Protein AF-A0ABD6E8V6-F1 (afdb_monomer_lite)

Structure (mmCIF, N/CA/C/O backbone):
data_AF-A0ABD6E8V6-F1
#
_entry.id   AF-A0ABD6E8V6-F1
#
loop_
_atom_site.group_PDB
_atom_site.id
_atom_site.type_symbol
_atom_site.label_atom_id
_atom_site.label_alt_id
_atom_site.label_comp_id
_atom_site.label_asym_id
_atom_site.label_entity_id
_atom_site.label_seq_id
_atom_site.pdbx_PDB_ins_code
_atom_site.Cartn_x
_atom_site.Cartn_y
_atom_site.Cartn_z
_atom_site.occupancy
_atom_site.B_iso_or_equiv
_atom_site.auth_seq_id
_atom_site.auth_comp_id
_atom_site.auth_asym_id
_atom_site.auth_atom_id
_atom_site.pdbx_PDB_model_num
ATOM 1 N N . MET A 1 1 ? -7.907 -1.123 14.407 1.00 60.38 1 MET A N 1
ATOM 2 C CA . MET A 1 1 ? -6.475 -1.392 14.121 1.00 60.38 1 MET A CA 1
ATOM 3 C C . MET A 1 1 ? -5.622 -0.671 15.164 1.00 60.38 1 MET A C 1
ATOM 5 O O . MET A 1 1 ? -5.714 0.544 15.248 1.00 60.38 1 MET A O 1
ATOM 9 N N . LYS A 1 2 ? -4.865 -1.391 16.010 1.00 67.94 2 LYS A N 1
ATOM 10 C CA . LYS A 1 2 ? -4.210 -0.815 17.212 1.00 67.94 2 LYS A CA 1
ATOM 11 C C . LYS A 1 2 ? -2.879 -0.078 16.948 1.00 67.94 2 LYS A C 1
ATOM 13 O O . LYS A 1 2 ? -2.345 0.553 17.852 1.00 67.94 2 LYS A O 1
ATOM 18 N N . SER A 1 3 ? -2.329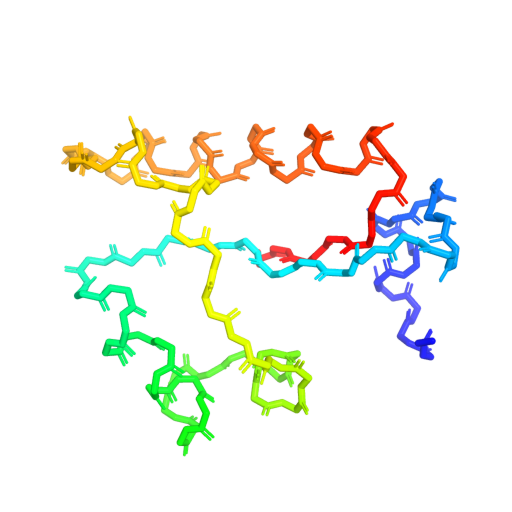 -0.132 15.731 1.00 81.94 3 SER A N 1
ATOM 19 C CA . SER A 1 3 ? -1.026 0.483 15.425 1.00 81.94 3 SER A CA 1
ATOM 20 C C . SER A 1 3 ? -1.092 2.018 15.462 1.00 81.94 3 SER A C 1
ATOM 22 O O . SER A 1 3 ? -1.846 2.622 14.698 1.00 81.94 3 SER A O 1
ATOM 24 N N . LYS A 1 4 ? -0.288 2.651 16.333 1.00 86.94 4 LYS A N 1
ATOM 25 C CA . LYS A 1 4 ? -0.161 4.119 16.442 1.00 86.94 4 LYS A CA 1
ATOM 26 C C . LYS A 1 4 ? 0.326 4.736 15.126 1.00 86.94 4 LYS A C 1
ATOM 28 O O . LYS A 1 4 ? -0.387 5.553 14.555 1.00 86.94 4 LYS A O 1
ATOM 33 N N . LYS A 1 5 ? 1.431 4.215 14.573 1.00 87.38 5 LYS A N 1
ATOM 34 C CA . LYS A 1 5 ? 1.999 4.657 13.284 1.00 87.38 5 LYS A CA 1
ATOM 35 C C . LYS A 1 5 ? 0.985 4.601 12.137 1.00 87.38 5 LYS A C 1
ATOM 37 O O . LYS A 1 5 ? 0.963 5.475 11.277 1.00 87.38 5 LYS A O 1
ATOM 42 N N . PHE A 1 6 ? 0.131 3.572 12.109 1.00 89.12 6 PHE A N 1
ATOM 43 C CA . PHE A 1 6 ? -0.918 3.470 11.092 1.00 89.12 6 PHE A CA 1
ATOM 44 C C . PHE A 1 6 ? -1.957 4.583 11.221 1.00 89.12 6 PHE A C 1
ATOM 46 O O . PHE A 1 6 ? -2.345 5.154 10.207 1.00 89.12 6 PHE A O 1
ATOM 53 N N . ARG A 1 7 ? -2.396 4.898 12.444 1.00 88.38 7 ARG A N 1
ATOM 54 C CA . ARG A 1 7 ? -3.368 5.974 12.683 1.00 88.38 7 ARG A CA 1
ATOM 55 C C . ARG A 1 7 ? -2.785 7.346 12.355 1.00 88.38 7 ARG A C 1
ATOM 57 O O . ARG A 1 7 ? -3.449 8.120 11.684 1.00 88.38 7 ARG A O 1
ATOM 64 N N . GLU A 1 8 ? -1.534 7.600 12.729 1.00 90.25 8 GLU A N 1
ATOM 65 C CA . GLU A 1 8 ? -0.830 8.852 12.405 1.00 90.25 8 GLU A CA 1
ATOM 66 C C . GLU A 1 8 ? -0.719 9.077 10.894 1.00 90.25 8 GLU A C 1
ATOM 68 O O . GLU A 1 8 ? -0.973 10.174 10.410 1.00 90.25 8 GLU A O 1
ATOM 73 N N . ARG A 1 9 ? -0.417 8.025 10.120 1.00 90.31 9 ARG A N 1
ATOM 74 C CA . ARG A 1 9 ? -0.386 8.103 8.649 1.00 90.31 9 ARG A CA 1
ATOM 75 C C . ARG A 1 9 ? -1.777 8.164 8.003 1.00 90.31 9 ARG A C 1
ATOM 77 O O . ARG A 1 9 ? -1.869 8.394 6.801 1.00 90.31 9 ARG A O 1
ATOM 84 N N . ASN A 1 10 ? -2.850 7.926 8.756 1.00 92.12 10 ASN A N 1
ATOM 85 C CA . ASN A 1 10 ? -4.226 7.898 8.256 1.00 92.12 10 ASN A CA 1
ATOM 86 C C . ASN A 1 10 ? -5.166 8.704 9.174 1.00 92.12 10 ASN A C 1
ATOM 88 O O . ASN A 1 10 ? -6.101 8.128 9.736 1.00 92.12 10 ASN A O 1
ATOM 92 N N . PRO A 1 11 ? -4.947 10.025 9.323 1.00 89.19 11 PRO A N 1
ATOM 93 C CA . PRO A 1 11 ? -5.695 10.852 10.274 1.00 89.19 11 PRO A CA 1
ATOM 94 C C . PRO A 1 11 ? -7.195 10.926 9.953 1.00 89.19 11 PRO A C 1
ATOM 96 O O . PRO A 1 11 ? -8.018 10.994 10.857 1.00 89.19 11 PRO A O 1
ATOM 99 N N . TYR A 1 12 ? -7.561 10.833 8.671 1.00 87.81 12 TYR A N 1
ATOM 100 C CA . TYR A 1 12 ? -8.944 10.928 8.186 1.00 87.81 12 TYR A CA 1
ATOM 101 C C . TYR A 1 12 ? -9.566 9.564 7.845 1.00 87.81 12 TYR A C 1
ATOM 103 O O . TYR A 1 12 ? -10.445 9.469 6.986 1.00 87.81 12 TYR A O 1
ATOM 111 N N . ILE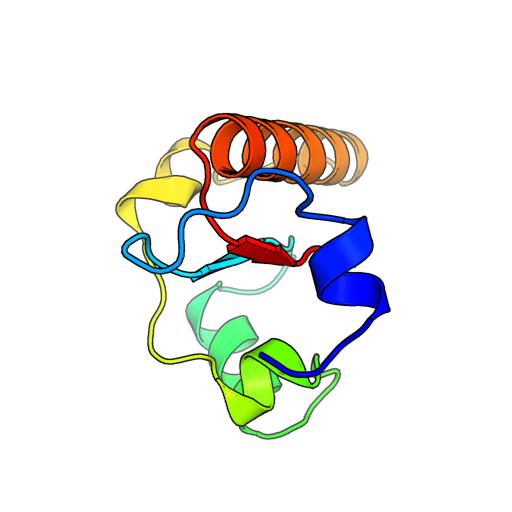 A 1 13 ? -9.073 8.476 8.447 1.00 92.12 13 ILE A N 1
ATOM 112 C CA . ILE A 1 13 ? -9.588 7.135 8.159 1.00 92.12 13 ILE A CA 1
ATOM 113 C C . ILE A 1 13 ? -11.059 7.008 8.563 1.00 92.12 13 ILE A C 1
ATOM 115 O O . ILE A 1 13 ? -11.432 7.233 9.711 1.00 92.12 13 ILE A O 1
ATOM 119 N N . ASN A 1 14 ? -11.892 6.567 7.624 1.00 91.69 14 ASN A N 1
ATOM 120 C CA . ASN A 1 14 ? -13.264 6.178 7.903 1.00 91.69 14 ASN A CA 1
ATOM 121 C C . ASN A 1 14 ? -13.303 4.668 8.214 1.00 91.69 14 ASN A C 1
ATOM 123 O O . ASN A 1 14 ? -13.002 3.873 7.320 1.00 91.69 14 ASN A O 1
ATOM 127 N N . PRO A 1 15 ? -13.714 4.242 9.424 1.00 87.31 15 PRO A N 1
ATOM 128 C CA . PRO A 1 15 ? -13.767 2.826 9.800 1.00 87.31 15 PRO A CA 1
ATOM 129 C C . PRO A 1 15 ? -14.667 1.958 8.909 1.00 87.31 15 PRO A C 1
ATOM 131 O O . PRO A 1 15 ? -14.468 0.749 8.842 1.00 87.31 15 PRO A O 1
ATOM 134 N N . ARG A 1 16 ? -15.643 2.556 8.211 1.00 91.31 16 ARG A N 1
ATOM 135 C CA . ARG A 1 16 ? -16.529 1.852 7.268 1.00 91.31 16 ARG A CA 1
ATOM 136 C C . ARG A 1 16 ? -15.886 1.625 5.896 1.00 91.31 16 ARG A C 1
ATOM 138 O O . ARG A 1 16 ? 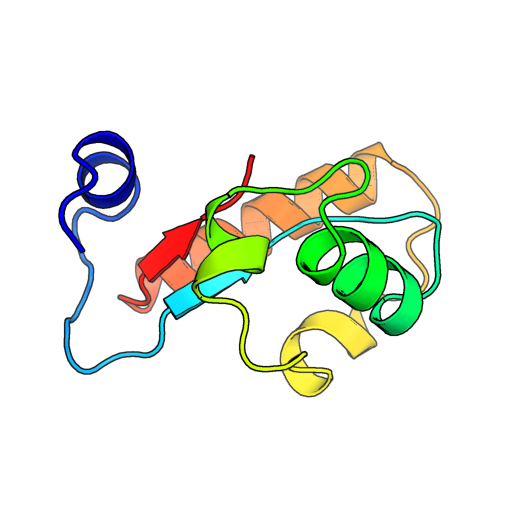-16.453 0.924 5.063 1.00 91.31 16 ARG A O 1
ATOM 145 N N . ARG A 1 17 ? -14.732 2.241 5.617 1.00 91.56 17 ARG A N 1
ATOM 146 C CA . ARG A 1 17 ? -14.022 2.105 4.339 1.00 91.56 17 ARG A CA 1
ATOM 147 C C . ARG A 1 17 ? -12.957 1.016 4.407 1.00 91.56 17 ARG A C 1
ATOM 149 O O . ARG A 1 17 ? -12.329 0.784 5.432 1.00 91.56 17 ARG A O 1
ATOM 156 N N . ALA A 1 18 ? -12.722 0.378 3.261 1.00 91.81 18 ALA A N 1
ATOM 157 C CA . ALA A 1 18 ? -11.701 -0.656 3.125 1.00 91.81 18 ALA A CA 1
ATOM 158 C C . ALA A 1 18 ? -10.286 -0.119 3.397 1.00 91.81 18 ALA A C 1
ATOM 160 O O . ALA A 1 18 ? -9.981 1.033 3.064 1.00 91.81 18 ALA A O 1
ATOM 161 N N . CYS A 1 19 ? -9.426 -0.994 3.922 1.00 93.56 19 CYS A N 1
ATOM 162 C CA . CYS A 1 19 ? -7.998 -0.746 4.073 1.00 93.56 19 CYS A CA 1
ATOM 163 C C . CYS A 1 19 ? -7.211 -1.298 2.879 1.00 93.56 19 CYS A C 1
ATOM 165 O O . CYS A 1 19 ? -7.539 -2.360 2.350 1.00 93.56 19 CYS A O 1
ATOM 167 N N . TYR A 1 20 ? -6.143 -0.606 2.490 1.00 94.69 20 TYR A N 1
ATOM 168 C CA . TYR A 1 20 ? -5.267 -1.005 1.396 1.00 94.69 20 TYR A CA 1
ATOM 169 C C . TYR A 1 20 ? -3.8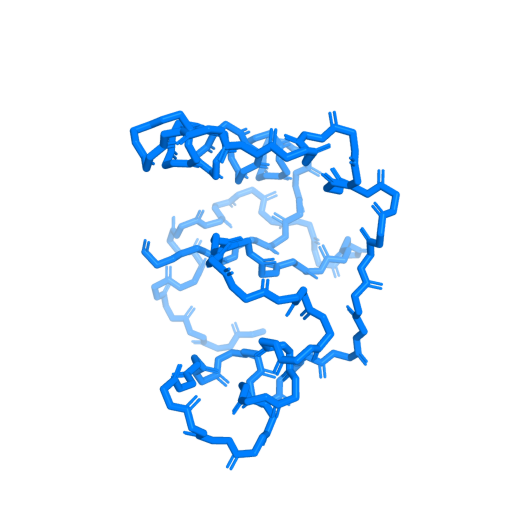05 -1.029 1.831 1.00 94.69 20 TYR A C 1
ATOM 171 O O . TYR A 1 20 ? -3.351 -0.205 2.625 1.00 94.69 20 TYR A O 1
ATOM 179 N N . TYR A 1 21 ? -3.064 -1.965 1.253 1.00 94.50 21 TYR A N 1
ATOM 180 C CA . TYR A 1 21 ? -1.614 -1.912 1.202 1.00 94.50 21 TYR A CA 1
ATOM 181 C C . TYR A 1 21 ? -1.210 -1.491 -0.207 1.00 94.50 21 TYR A C 1
ATOM 183 O O . TYR A 1 21 ? -1.744 -2.030 -1.180 1.00 94.50 21 TYR A O 1
ATOM 191 N N . VAL A 1 22 ? -0.313 -0.518 -0.308 1.00 94.50 22 VAL A N 1
ATOM 192 C CA . VAL A 1 22 ? 0.216 -0.027 -1.581 1.00 94.50 22 VAL A CA 1
ATOM 193 C C . VAL A 1 22 ? 1.723 -0.245 -1.565 1.00 94.50 22 VAL A C 1
ATOM 195 O O . VAL A 1 22 ? 2.386 0.066 -0.578 1.00 94.50 22 VAL A O 1
ATOM 198 N N . GLY A 1 23 ? 2.229 -0.835 -2.641 1.00 92.94 23 GLY A N 1
ATOM 199 C CA . GLY A 1 23 ? 3.634 -1.163 -2.823 1.00 92.94 23 GLY A CA 1
ATOM 200 C C . GLY A 1 23 ? 3.942 -1.377 -4.303 1.00 92.94 23 GLY A C 1
ATOM 201 O O . GLY A 1 23 ? 3.029 -1.644 -5.090 1.00 92.94 23 GLY A O 1
ATOM 202 N N . GLN A 1 24 ? 5.216 -1.308 -4.663 1.00 92.75 24 GLN A N 1
ATOM 203 C CA . GLN A 1 24 ? 5.732 -1.708 -5.972 1.00 92.75 24 GLN A CA 1
ATOM 204 C C . GLN A 1 24 ? 6.417 -3.083 -5.941 1.00 92.75 24 GLN A C 1
ATOM 206 O O . GLN A 1 24 ? 6.800 -3.598 -4.884 1.00 92.75 24 GLN A O 1
ATOM 211 N N . THR A 1 25 ? 6.563 -3.698 -7.117 1.00 91.31 25 THR A N 1
ATOM 212 C CA . THR A 1 25 ? 7.389 -4.892 -7.299 1.00 91.31 25 THR A CA 1
ATOM 213 C C . THR A 1 25 ? 7.866 -5.024 -8.745 1.00 91.31 25 THR A C 1
ATOM 215 O O . THR A 1 25 ? 7.182 -4.587 -9.666 1.00 91.31 25 THR A O 1
ATOM 218 N N . SER A 1 26 ? 9.034 -5.642 -8.933 1.00 90.25 26 SER A N 1
ATOM 219 C CA . SER A 1 26 ? 9.528 -6.116 -10.233 1.00 90.25 26 SER A CA 1
ATOM 220 C C . SER A 1 26 ? 9.036 -7.522 -10.597 1.00 90.25 26 SER A C 1
ATOM 222 O O . SER A 1 26 ? 9.291 -7.987 -11.701 1.00 90.25 26 SER A O 1
ATOM 224 N N . HIS A 1 27 ? 8.386 -8.221 -9.663 1.00 89.62 27 HIS A N 1
ATOM 225 C CA . HIS A 1 27 ? 7.817 -9.547 -9.889 1.00 89.62 27 HIS A CA 1
ATOM 226 C C . HIS A 1 27 ? 6.353 -9.418 -10.305 1.00 89.62 27 HIS A C 1
ATOM 228 O O . HIS A 1 27 ? 5.739 -8.360 -10.153 1.00 89.62 27 HIS A O 1
ATOM 234 N N . ASP A 1 28 ? 5.763 -10.520 -10.755 1.00 90.94 28 ASP A N 1
ATOM 235 C CA . ASP A 1 28 ? 4.3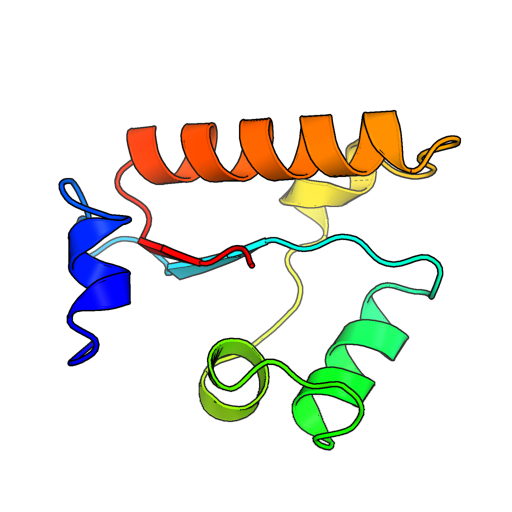19 -10.586 -10.916 1.00 90.94 28 ASP A CA 1
ATOM 236 C C . ASP A 1 28 ? 3.597 -10.242 -9.581 1.00 90.94 28 ASP A C 1
ATOM 238 O O . ASP A 1 28 ? 4.016 -10.713 -8.510 1.00 90.94 28 ASP A O 1
ATOM 242 N N . PRO A 1 29 ? 2.532 -9.412 -9.600 1.00 92.62 29 PRO A N 1
ATOM 243 C CA . PRO A 1 29 ? 1.814 -9.007 -8.394 1.00 92.62 29 PRO A CA 1
ATOM 244 C C . PRO A 1 29 ? 1.287 -10.167 -7.545 1.00 92.62 29 PRO A C 1
ATOM 246 O O . PRO A 1 29 ? 1.294 -10.064 -6.315 1.00 92.62 29 PRO A O 1
ATOM 249 N N . GLU A 1 30 ? 0.841 -11.262 -8.163 1.00 93.75 30 GLU A N 1
ATOM 250 C CA . GLU A 1 30 ? 0.341 -12.450 -7.469 1.00 93.75 30 GLU A CA 1
ATOM 251 C C . GLU A 1 30 ? 1.479 -13.203 -6.790 1.00 93.75 30 GLU A C 1
ATOM 253 O O . GLU A 1 30 ? 1.404 -13.500 -5.595 1.00 93.75 30 GLU A O 1
ATOM 258 N N . THR A 1 31 ? 2.596 -13.376 -7.497 1.00 94.56 31 THR A N 1
ATOM 259 C CA . THR A 1 31 ? 3.823 -13.927 -6.903 1.00 94.56 31 THR A CA 1
ATOM 260 C C . THR A 1 31 ? 4.269 -13.094 -5.701 1.00 94.56 31 THR A C 1
ATOM 262 O O . THR A 1 31 ? 4.545 -13.630 -4.623 1.00 94.56 31 THR A O 1
ATOM 265 N N . ARG A 1 32 ? 4.282 -11.763 -5.836 1.00 94.56 32 ARG A N 1
ATOM 266 C CA . ARG A 1 32 ? 4.663 -10.862 -4.743 1.00 94.56 32 ARG A CA 1
ATOM 267 C C . ARG A 1 32 ? 3.704 -10.953 -3.557 1.00 94.56 32 ARG A C 1
ATOM 269 O O . ARG A 1 32 ? 4.147 -10.918 -2.404 1.00 94.56 32 ARG A O 1
ATOM 276 N N . PHE A 1 33 ? 2.405 -11.070 -3.818 1.00 93.94 33 PHE A N 1
ATOM 277 C CA . PHE A 1 33 ? 1.398 -11.252 -2.778 1.00 93.94 33 PHE A CA 1
ATOM 278 C C . PHE A 1 33 ? 1.605 -12.571 -2.024 1.00 93.94 33 PHE A C 1
ATOM 280 O O . PHE A 1 33 ? 1.638 -12.570 -0.792 1.00 93.94 33 PHE A O 1
ATOM 287 N N . ASN A 1 34 ? 1.857 -13.666 -2.741 1.00 94.44 34 ASN A N 1
ATOM 288 C CA . ASN A 1 34 ? 2.136 -14.971 -2.145 1.00 94.44 34 ASN A CA 1
ATOM 289 C C . ASN A 1 34 ? 3.415 -14.952 -1.302 1.00 94.44 34 ASN A C 1
ATOM 291 O O . ASN A 1 34 ? 3.402 -15.433 -0.170 1.00 94.44 34 ASN A O 1
ATOM 295 N N . GLN A 1 35 ? 4.482 -14.294 -1.768 1.00 94.44 35 GLN A N 1
ATOM 296 C CA . GLN A 1 35 ? 5.693 -14.073 -0.967 1.00 94.44 35 GLN A CA 1
ATOM 297 C C . GLN A 1 35 ? 5.382 -13.348 0.351 1.00 94.44 35 GLN A C 1
ATOM 299 O O . GLN A 1 35 ? 5.833 -13.766 1.420 1.00 94.44 35 GLN A O 1
ATOM 304 N N . HIS A 1 36 ? 4.561 -12.291 0.308 1.00 94.31 36 HIS A N 1
ATOM 305 C CA . HIS A 1 36 ? 4.134 -11.599 1.522 1.00 94.31 36 HIS A CA 1
ATOM 306 C C . HIS A 1 36 ? 3.369 -12.517 2.485 1.00 94.31 36 HIS A C 1
ATOM 308 O O . HIS A 1 36 ? 3.613 -12.458 3.692 1.00 94.31 36 HIS A O 1
ATOM 314 N N . LYS A 1 37 ? 2.460 -13.356 1.975 1.00 92.88 37 LYS A N 1
ATOM 315 C CA . LYS A 1 37 ? 1.679 -14.301 2.788 1.00 92.88 37 LYS A CA 1
ATOM 316 C C . LYS A 1 37 ? 2.550 -15.411 3.381 1.00 92.88 37 LYS A C 1
ATOM 318 O O . LYS A 1 37 ? 2.406 -15.702 4.566 1.00 92.88 37 LYS A O 1
ATOM 323 N N . ALA A 1 38 ? 3.505 -15.932 2.614 1.00 93.88 38 ALA A N 1
ATOM 324 C CA . ALA A 1 38 ? 4.486 -16.925 3.053 1.00 93.88 38 ALA A CA 1
ATOM 325 C C . ALA A 1 38 ? 5.512 -16.366 4.059 1.00 93.88 38 ALA A C 1
ATOM 327 O O . ALA A 1 38 ? 6.206 -17.114 4.737 1.00 93.88 38 ALA A O 1
ATOM 328 N N . GLY A 1 39 ? 5.610 -15.040 4.195 1.00 91.56 39 GLY A N 1
ATOM 329 C CA . GLY A 1 39 ? 6.548 -14.390 5.109 1.00 91.56 39 GLY A CA 1
ATOM 330 C C . GLY A 1 39 ? 7.881 -13.990 4.472 1.00 91.56 39 GLY A C 1
ATOM 331 O O . GLY A 1 39 ? 8.652 -13.273 5.110 1.00 91.56 39 GLY A O 1
ATOM 332 N N . TYR A 1 40 ? 8.118 -14.345 3.211 1.00 92.31 40 TYR A N 1
ATOM 333 C CA . TYR A 1 40 ? 9.329 -13.998 2.474 1.00 92.31 40 TYR A CA 1
ATOM 334 C C . TYR A 1 40 ? 9.357 -12.510 2.098 1.00 92.31 40 TYR A C 1
ATOM 336 O O . TYR A 1 40 ? 8.449 -12.012 1.425 1.00 92.31 40 TYR A O 1
ATOM 344 N N . LYS A 1 41 ? 10.393 -11.781 2.554 1.00 87.69 41 LYS A N 1
ATOM 345 C CA . LYS A 1 41 ? 10.545 -10.317 2.369 1.00 87.69 41 LYS A CA 1
ATOM 346 C C . LYS A 1 41 ? 9.206 -9.590 2.566 1.00 87.69 41 LYS A C 1
ATOM 348 O O . LYS A 1 41 ? 8.748 -8.806 1.723 1.00 87.69 41 LYS A O 1
ATOM 353 N N . SER A 1 42 ? 8.510 -9.978 3.635 1.00 88.88 42 SER A N 1
ATOM 354 C CA . SER A 1 42 ? 7.095 -9.687 3.816 1.00 88.88 42 SER A CA 1
ATOM 355 C C . SER A 1 42 ? 6.863 -8.408 4.615 1.00 88.88 42 SER A C 1
ATOM 357 O O . SER A 1 42 ? 7.711 -7.964 5.383 1.00 88.88 42 SER A O 1
ATOM 359 N N . ASN A 1 43 ? 5.682 -7.814 4.445 1.00 90.38 43 ASN A N 1
ATOM 360 C CA . ASN A 1 43 ? 5.219 -6.749 5.314 1.00 90.38 43 ASN A CA 1
ATOM 361 C C . ASN A 1 43 ? 4.220 -7.357 6.301 1.00 90.38 43 ASN A C 1
ATOM 363 O O . ASN A 1 43 ? 3.299 -8.068 5.888 1.00 90.38 43 ASN A O 1
ATOM 367 N N . ASN A 1 44 ? 4.378 -7.054 7.590 1.00 89.88 44 ASN A N 1
ATOM 368 C CA . ASN A 1 44 ? 3.520 -7.589 8.646 1.00 89.88 44 ASN A CA 1
ATOM 369 C C . ASN A 1 44 ? 2.028 -7.315 8.406 1.00 89.88 44 ASN A C 1
ATOM 371 O O . ASN A 1 44 ? 1.199 -8.164 8.737 1.00 89.88 44 ASN A O 1
ATOM 375 N N . PHE A 1 45 ? 1.670 -6.174 7.804 1.00 90.94 45 PHE A N 1
ATOM 376 C CA . PHE A 1 45 ? 0.275 -5.867 7.495 1.00 90.94 45 PHE A CA 1
ATOM 377 C C . PHE A 1 45 ? -0.283 -6.759 6.388 1.00 90.94 45 PHE A C 1
ATOM 379 O O . PHE A 1 45 ? -1.379 -7.286 6.544 1.00 90.94 45 PHE A O 1
ATOM 386 N N . VAL A 1 46 ? 0.466 -6.985 5.307 1.00 91.94 46 VAL A N 1
ATOM 387 C CA . VAL A 1 46 ? 0.023 -7.862 4.209 1.00 91.94 46 VAL A CA 1
ATOM 388 C C . VAL A 1 46 ? -0.018 -9.317 4.658 1.00 91.94 46 VAL A C 1
ATOM 390 O O . VAL A 1 46 ? -0.995 -10.012 4.395 1.00 91.94 46 VAL A O 1
ATOM 393 N N . LYS A 1 47 ? 0.997 -9.770 5.402 1.00 93.25 47 LYS A N 1
ATOM 394 C CA . LYS A 1 47 ? 1.045 -11.136 5.930 1.00 93.25 47 LYS A CA 1
ATOM 395 C C . LYS A 1 47 ? -0.191 -11.435 6.787 1.00 93.25 47 LYS A C 1
ATOM 397 O O . LYS A 1 47 ? -0.901 -12.406 6.526 1.00 93.25 47 LYS A O 1
ATOM 402 N N . ARG A 1 48 ? -0.482 -10.561 7.761 1.00 91.31 48 ARG A N 1
ATOM 403 C CA . ARG A 1 48 ? -1.574 -10.751 8.732 1.00 91.31 48 ARG A CA 1
ATOM 404 C C . ARG A 1 48 ? -2.961 -10.419 8.179 1.00 91.31 48 ARG A C 1
ATOM 406 O O . ARG A 1 48 ? -3.898 -11.149 8.464 1.00 91.31 48 ARG A O 1
ATOM 413 N N . TYR A 1 49 ? -3.101 -9.343 7.404 1.00 91.50 49 TYR A N 1
ATOM 414 C CA . TYR A 1 49 ? -4.408 -8.790 7.010 1.00 91.50 49 TYR A CA 1
ATOM 415 C C . TYR A 1 49 ? -4.655 -8.768 5.498 1.00 91.50 49 TYR A C 1
ATOM 417 O O . TYR A 1 49 ? -5.742 -8.388 5.063 1.00 91.50 49 TYR A O 1
ATOM 425 N N . GLY A 1 50 ? -3.670 -9.137 4.677 1.00 91.69 50 GLY A N 1
ATOM 426 C CA . GLY A 1 50 ? -3.837 -9.224 3.230 1.00 91.69 50 GLY A CA 1
ATOM 427 C C . GLY A 1 50 ? -4.848 -10.310 2.871 1.00 91.69 50 GLY A C 1
ATOM 428 O O . GLY A 1 50 ? -4.623 -11.481 3.185 1.00 91.69 50 GLY A O 1
ATOM 429 N N . GLN A 1 51 ? -5.943 -9.893 2.228 1.00 93.31 51 GLN A N 1
ATOM 430 C CA . GLN A 1 51 ? -7.043 -10.764 1.797 1.00 93.31 51 GLN A CA 1
ATOM 431 C C . GLN A 1 51 ? -6.955 -11.108 0.309 1.00 93.31 51 GLN A C 1
ATOM 433 O O . GLN A 1 51 ? -7.033 -12.273 -0.054 1.00 93.31 51 GLN A O 1
ATOM 438 N N . LYS A 1 52 ? -6.800 -10.099 -0.555 1.00 93.38 52 LYS A N 1
ATOM 439 C CA . LYS A 1 52 ? -6.738 -10.276 -2.010 1.00 93.38 52 LYS A CA 1
ATOM 440 C C . LYS A 1 52 ? -6.100 -9.084 -2.708 1.00 93.38 52 LYS A C 1
ATOM 442 O O . LYS A 1 52 ? -6.096 -7.971 -2.175 1.00 93.38 52 LYS A O 1
ATOM 447 N N . LEU A 1 53 ? -5.640 -9.312 -3.934 1.00 93.44 53 LEU A N 1
ATOM 448 C CA . LEU A 1 53 ? -5.241 -8.255 -4.856 1.00 93.44 53 LEU A CA 1
ATOM 449 C C . LEU A 1 53 ? -6.461 -7.567 -5.473 1.00 93.44 53 LEU A C 1
ATOM 451 O O . LEU A 1 53 ? -7.497 -8.180 -5.727 1.00 93.44 53 LEU A O 1
ATOM 455 N N . ILE A 1 54 ? -6.329 -6.267 -5.741 1.00 93.00 54 ILE A N 1
ATOM 456 C CA . ILE A 1 54 ? -7.376 -5.465 -6.385 1.00 93.00 54 ILE A CA 1
ATOM 457 C C . ILE A 1 54 ? -6.841 -4.950 -7.714 1.00 93.00 54 ILE A C 1
ATOM 459 O O . ILE A 1 54 ? -6.472 -3.782 -7.854 1.00 93.00 54 ILE A O 1
ATOM 463 N N . TRP A 1 55 ? -6.832 -5.846 -8.699 1.00 89.00 55 TRP A N 1
ATOM 464 C CA . TRP A 1 55 ? -6.316 -5.614 -10.049 1.00 89.00 55 TRP A CA 1
ATOM 465 C C . TRP A 1 55 ? -6.813 -4.310 -10.676 1.00 89.00 55 TRP A C 1
ATOM 467 O O . TRP A 1 55 ? -6.025 -3.535 -11.213 1.00 89.00 55 TRP A O 1
ATOM 477 N N . ARG A 1 56 ? -8.102 -3.983 -10.509 1.00 89.50 56 ARG A N 1
ATOM 478 C CA . ARG A 1 56 ? -8.712 -2.750 -11.044 1.00 89.50 56 ARG A CA 1
ATOM 479 C C . ARG A 1 56 ? -8.020 -1.453 -10.597 1.00 89.50 56 ARG A C 1
ATOM 481 O O . ARG A 1 56 ? -8.178 -0.436 -11.264 1.00 89.50 56 ARG A O 1
ATOM 488 N N . LYS A 1 57 ? -7.294 -1.449 -9.471 1.00 86.25 57 LYS A N 1
ATOM 489 C CA . LYS A 1 57 ? -6.632 -0.240 -8.950 1.00 86.25 57 LYS A CA 1
ATOM 490 C C . LYS A 1 57 ? -5.249 -0.004 -9.541 1.00 86.25 57 LYS A C 1
ATOM 492 O O . LYS A 1 57 ? -4.893 1.161 -9.701 1.00 86.25 57 LYS A O 1
ATOM 497 N N . PHE A 1 58 ? -4.499 -1.063 -9.847 1.00 85.75 58 PHE A N 1
ATOM 498 C CA . PHE A 1 58 ? -3.101 -0.938 -10.264 1.00 85.75 58 PHE A CA 1
ATOM 499 C C . PHE A 1 58 ? -2.837 -1.351 -11.718 1.00 85.75 58 PHE A C 1
ATOM 501 O O . PHE A 1 58 ? -1.877 -0.864 -12.300 1.00 85.75 58 PHE A O 1
ATOM 508 N N . LYS A 1 59 ? -3.708 -2.166 -12.337 1.00 89.06 59 LYS A N 1
ATOM 509 C CA . LYS A 1 59 ? -3.506 -2.710 -13.696 1.00 89.06 59 LYS A CA 1
ATOM 510 C C . LYS A 1 59 ? -3.164 -1.636 -14.733 1.00 89.06 59 LYS A C 1
ATOM 512 O O . LYS A 1 59 ? -2.295 -1.853 -15.559 1.00 89.06 59 LYS A O 1
ATOM 517 N N . LYS A 1 60 ? -3.806 -0.467 -14.655 1.00 89.12 60 LYS A N 1
ATOM 518 C CA . LYS A 1 60 ? -3.611 0.646 -15.600 1.00 89.12 60 LYS A CA 1
ATOM 519 C C . LYS A 1 60 ? -2.235 1.318 -15.545 1.00 89.12 60 LYS A C 1
ATOM 521 O O . LYS A 1 60 ? -1.941 2.136 -16.404 1.00 89.12 60 LYS A O 1
ATOM 526 N N . PHE A 1 61 ? -1.462 1.072 -14.491 1.00 85.44 61 PHE A N 1
ATOM 527 C CA . PHE A 1 61 ? -0.136 1.662 -14.332 1.00 85.44 61 PHE A CA 1
ATOM 528 C C . PHE A 1 61 ? 0.967 0.729 -14.827 1.00 85.44 61 PHE A C 1
ATOM 530 O O . PHE A 1 61 ? 2.083 1.192 -15.019 1.00 85.44 61 PHE A O 1
ATOM 537 N N . ASN A 1 62 ? 0.667 -0.555 -15.028 1.00 85.25 62 ASN A N 1
ATOM 538 C CA . ASN A 1 62 ? 1.652 -1.548 -15.426 1.00 85.25 62 ASN A CA 1
ATOM 539 C C . ASN A 1 62 ? 1.703 -1.674 -16.959 1.00 85.25 62 ASN A C 1
ATOM 541 O O . ASN A 1 62 ? 0.640 -1.665 -17.585 1.00 85.25 62 ASN A O 1
ATOM 545 N N . PRO A 1 63 ? 2.895 -1.875 -17.549 1.00 88.81 63 PRO A N 1
ATOM 546 C CA . PRO A 1 63 ? 4.210 -1.930 -16.898 1.00 88.81 63 PRO A CA 1
ATOM 547 C C . PRO A 1 63 ? 4.759 -0.537 -16.539 1.00 88.81 63 PRO A C 1
ATOM 549 O O . PRO A 1 63 ? 4.511 0.447 -17.231 1.00 88.81 63 PRO A O 1
ATOM 552 N N . ILE A 1 64 ? 5.526 -0.456 -15.448 1.00 89.25 64 ILE A N 1
ATOM 553 C CA . ILE A 1 64 ? 6.231 0.768 -15.045 1.00 89.25 64 ILE A CA 1
ATOM 554 C C . ILE A 1 64 ? 7.714 0.583 -15.358 1.00 89.25 64 ILE A C 1
ATOM 556 O O . ILE A 1 64 ? 8.359 -0.290 -14.789 1.00 89.25 64 ILE A O 1
ATOM 560 N N . GLU A 1 65 ? 8.250 1.417 -16.245 1.00 87.06 65 GLU A N 1
ATOM 561 C CA . GLU A 1 65 ? 9.615 1.269 -16.775 1.00 87.06 65 GLU A CA 1
ATOM 562 C C . GLU A 1 65 ? 10.715 1.579 -15.756 1.00 87.06 65 GLU A C 1
ATOM 564 O O . GLU A 1 65 ? 11.762 0.940 -15.753 1.00 87.06 65 GLU A O 1
ATOM 569 N N . THR A 1 66 ? 10.505 2.569 -14.882 1.00 91.81 66 THR A N 1
ATOM 570 C CA . THR A 1 66 ? 11.549 3.043 -13.966 1.00 91.81 66 THR A CA 1
ATOM 571 C C . THR A 1 66 ? 11.110 2.984 -12.515 1.00 91.81 66 THR A C 1
ATOM 573 O O . THR A 1 66 ? 9.966 3.285 -12.161 1.00 91.81 66 THR A O 1
ATOM 576 N N . ARG A 1 67 ? 12.06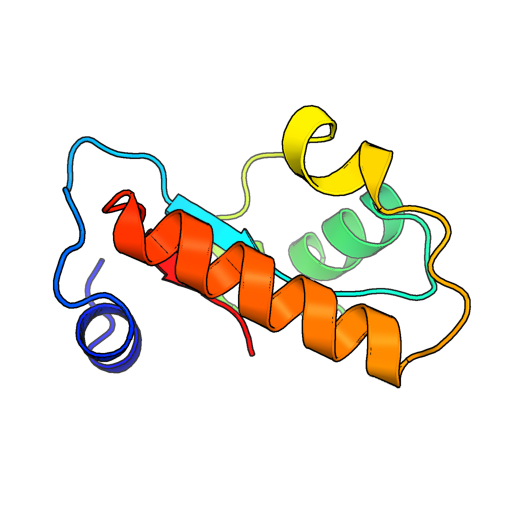9 2.674 -11.636 1.00 90.19 67 ARG A N 1
ATOM 577 C CA . ARG A 1 67 ? 11.851 2.658 -10.186 1.00 90.19 67 ARG A CA 1
ATOM 578 C C . ARG A 1 67 ? 11.333 4.000 -9.660 1.00 90.19 67 ARG A C 1
ATOM 580 O O . ARG A 1 67 ? 10.381 4.012 -8.889 1.00 90.19 67 ARG A O 1
ATOM 587 N N . ARG A 1 68 ? 11.890 5.121 -10.136 1.00 92.75 68 ARG A N 1
ATOM 588 C CA . ARG A 1 68 ? 11.446 6.476 -9.753 1.00 92.75 68 ARG A CA 1
ATOM 589 C C . ARG A 1 68 ? 9.970 6.712 -10.086 1.00 92.75 68 ARG A C 1
ATOM 591 O O . ARG A 1 68 ? 9.230 7.258 -9.273 1.00 92.75 68 ARG A O 1
ATOM 598 N N . LYS A 1 69 ? 9.520 6.267 -11.264 1.00 92.50 69 LYS A N 1
ATOM 599 C CA . LYS A 1 69 ? 8.111 6.371 -11.668 1.00 92.50 69 LYS A CA 1
ATOM 600 C C . LYS A 1 69 ? 7.217 5.476 -10.807 1.00 92.50 69 LYS A C 1
ATOM 602 O O . LYS A 1 69 ? 6.117 5.893 -10.453 1.00 92.50 69 LYS A O 1
ATOM 607 N N . ALA A 1 70 ? 7.693 4.289 -10.426 1.00 92.31 70 ALA A N 1
ATOM 608 C CA . ALA A 1 70 ? 6.963 3.393 -9.532 1.00 92.31 70 ALA A CA 1
ATOM 609 C C . ALA A 1 70 ? 6.785 4.003 -8.135 1.00 92.31 70 ALA A C 1
ATOM 611 O O . ALA A 1 70 ? 5.669 4.013 -7.624 1.00 92.31 70 ALA A O 1
ATOM 612 N N . GLU A 1 71 ? 7.846 4.577 -7.564 1.00 93.44 71 GLU A N 1
ATOM 613 C CA . GLU A 1 71 ? 7.817 5.277 -6.271 1.00 93.44 71 GLU A CA 1
ATOM 614 C C . GLU A 1 71 ? 6.862 6.483 -6.307 1.00 93.44 71 GLU A C 1
ATOM 616 O O . GLU A 1 71 ? 6.032 6.649 -5.412 1.00 93.44 71 GLU A O 1
ATOM 621 N N . TYR A 1 72 ? 6.890 7.269 -7.390 1.00 93.88 72 TYR A N 1
ATOM 622 C CA . TYR A 1 72 ? 5.949 8.374 -7.582 1.00 93.88 72 TYR A CA 1
ATOM 623 C C . TYR A 1 72 ? 4.489 7.891 -7.633 1.00 93.88 72 TYR A C 1
ATOM 625 O O . TYR A 1 72 ? 3.628 8.425 -6.933 1.00 93.88 72 TYR A O 1
ATOM 633 N N . ILE A 1 73 ? 4.192 6.855 -8.425 1.00 92.69 73 ILE A N 1
ATOM 634 C CA . ILE A 1 73 ? 2.837 6.290 -8.536 1.00 92.69 73 ILE A CA 1
ATOM 635 C C . ILE A 1 73 ? 2.378 5.698 -7.198 1.00 92.69 73 ILE A C 1
ATOM 637 O O . ILE A 1 73 ? 1.216 5.874 -6.821 1.00 92.69 73 ILE A O 1
ATOM 641 N N . GLU A 1 74 ? 3.271 5.027 -6.470 1.00 94.38 74 GLU A N 1
ATOM 642 C CA . GLU A 1 74 ? 3.001 4.462 -5.147 1.00 94.38 74 GLU A CA 1
ATOM 643 C C . GLU A 1 74 ? 2.555 5.549 -4.160 1.00 94.38 74 GLU A C 1
ATOM 645 O O . GLU A 1 74 ? 1.507 5.416 -3.513 1.00 94.38 74 GLU A O 1
ATOM 650 N N . GLN A 1 75 ? 3.298 6.659 -4.100 1.00 94.12 75 GLN A N 1
ATOM 651 C CA . GLN A 1 75 ? 2.982 7.797 -3.240 1.00 94.12 75 GLN A CA 1
ATOM 652 C C . GLN A 1 75 ? 1.658 8.455 -3.651 1.00 94.12 75 GLN A C 1
ATOM 654 O O . GLN A 1 75 ? 0.756 8.607 -2.825 1.00 94.12 75 GLN A O 1
ATOM 659 N N . GLN A 1 76 ? 1.478 8.740 -4.944 1.00 94.06 76 GLN A N 1
ATOM 660 C CA . GLN A 1 76 ? 0.249 9.348 -5.463 1.00 94.06 76 GLN A CA 1
ATOM 661 C C . GLN A 1 76 ? -0.994 8.487 -5.191 1.00 94.06 76 GLN A C 1
ATOM 663 O O . GLN A 1 76 ? -2.047 8.999 -4.793 1.00 94.06 76 GLN A O 1
ATOM 668 N N . LEU A 1 77 ? -0.903 7.168 -5.392 1.00 93.38 77 LEU A N 1
ATOM 669 C CA . LEU A 1 77 ? -2.016 6.254 -5.146 1.00 93.38 77 LEU A CA 1
ATOM 670 C C . LEU A 1 77 ? -2.341 6.170 -3.653 1.00 93.38 77 LEU A C 1
ATOM 672 O O . LEU A 1 77 ? -3.520 6.167 -3.282 1.00 93.38 77 LEU A O 1
ATOM 676 N N . THR A 1 78 ? -1.309 6.142 -2.810 1.00 94.19 78 THR A N 1
ATOM 677 C CA . THR A 1 78 ? -1.446 6.145 -1.354 1.00 94.19 78 THR A CA 1
ATOM 678 C C . THR A 1 78 ? -2.186 7.392 -0.883 1.00 94.19 78 THR A C 1
ATOM 680 O O . THR A 1 78 ? -3.221 7.278 -0.221 1.00 94.19 78 THR A O 1
ATOM 683 N N . ASP A 1 79 ? -1.732 8.574 -1.293 1.00 93.56 79 ASP A N 1
ATOM 684 C CA . ASP A 1 79 ? -2.333 9.845 -0.891 1.00 93.56 79 ASP A CA 1
ATOM 685 C C . ASP A 1 79 ? -3.763 9.985 -1.407 1.00 93.56 79 ASP A C 1
ATOM 687 O O . ASP A 1 79 ? -4.667 10.384 -0.670 1.00 93.56 79 ASP A O 1
ATOM 691 N N . LYS A 1 80 ? -4.020 9.573 -2.653 1.00 93.62 80 LYS A N 1
ATOM 692 C CA . LYS A 1 80 ? -5.372 9.571 -3.224 1.00 93.62 80 LYS A CA 1
ATOM 693 C C . LYS A 1 80 ? -6.335 8.699 -2.422 1.00 93.62 80 LYS A C 1
ATOM 695 O O . LYS A 1 80 ? -7.493 9.073 -2.233 1.00 93.62 80 LYS A O 1
ATOM 700 N N . LEU A 1 81 ? -5.896 7.523 -1.981 1.00 93.25 81 LEU A N 1
ATOM 701 C CA . LEU A 1 81 ? -6.721 6.622 -1.180 1.00 93.25 81 LEU A CA 1
ATOM 702 C C . LEU A 1 81 ? -6.931 7.170 0.241 1.00 93.25 81 LEU A C 1
ATOM 704 O O . LEU A 1 81 ? -8.060 7.116 0.733 1.00 93.25 81 LEU A O 1
ATOM 708 N N . ARG A 1 82 ? -5.905 7.774 0.851 1.00 93.69 82 ARG A N 1
ATOM 709 C CA . ARG A 1 82 ? -6.006 8.442 2.160 1.00 93.69 82 ARG A CA 1
ATOM 710 C C . ARG A 1 82 ? -6.953 9.635 2.146 1.00 93.69 82 ARG A C 1
ATOM 712 O O . ARG A 1 82 ? -7.797 9.736 3.027 1.00 93.69 82 ARG A O 1
ATOM 719 N N . ARG A 1 83 ? -6.892 10.490 1.118 1.00 92.50 83 ARG A N 1
ATOM 720 C CA . ARG A 1 83 ? -7.842 11.609 0.925 1.00 92.50 83 ARG A CA 1
ATOM 721 C C . ARG A 1 83 ? -9.280 11.127 0.766 1.00 92.50 83 ARG A C 1
ATOM 723 O O . ARG A 1 83 ? -10.215 11.790 1.189 1.00 92.50 83 ARG A O 1
ATOM 730 N N . LYS A 1 84 ? -9.466 9.932 0.204 1.00 92.81 84 LYS A N 1
ATOM 731 C CA . LYS A 1 84 ? -10.759 9.239 0.170 1.00 92.81 84 LYS A CA 1
ATOM 732 C C . LYS A 1 84 ? -11.112 8.580 1.515 1.00 92.81 84 LYS A C 1
ATOM 734 O O . LYS A 1 84 ? -12.032 7.777 1.554 1.00 92.81 84 LYS A O 1
ATOM 739 N N . GLY A 1 85 ? -10.403 8.830 2.607 1.00 93.12 85 GLY A N 1
ATOM 740 C CA . GLY A 1 85 ? -10.695 8.246 3.917 1.00 93.12 85 GLY A CA 1
ATOM 741 C C . GLY A 1 85 ? -10.520 6.726 3.993 1.00 93.12 85 GLY A C 1
ATOM 742 O O . GLY A 1 85 ? -11.086 6.093 4.882 1.00 93.12 85 GLY A O 1
ATOM 743 N N . HIS A 1 86 ? -9.780 6.113 3.062 1.00 94.44 86 HIS A N 1
ATOM 744 C CA . HIS A 1 86 ? -9.351 4.723 3.217 1.00 94.44 86 HIS A CA 1
ATOM 745 C C . HIS A 1 86 ? -8.156 4.642 4.166 1.00 94.44 86 HIS A C 1
ATOM 747 O O . HIS A 1 86 ? -7.310 5.534 4.185 1.00 94.44 86 HIS A O 1
ATOM 753 N N . GLY A 1 87 ? -8.050 3.537 4.902 1.00 94.38 87 GLY A N 1
ATOM 754 C CA . GLY A 1 87 ? -6.845 3.229 5.663 1.00 94.38 87 GLY A CA 1
ATOM 755 C C . GLY A 1 87 ? -5.767 2.660 4.755 1.00 94.38 87 GLY A C 1
ATOM 756 O O . GLY A 1 87 ? -5.950 1.582 4.202 1.00 94.38 87 GLY A O 1
ATOM 757 N N . VAL A 1 88 ? -4.646 3.351 4.589 1.00 95.06 88 VAL A N 1
ATOM 758 C CA . VAL A 1 88 ? -3.600 2.951 3.643 1.00 95.06 88 VAL A CA 1
ATOM 759 C C . VAL A 1 88 ? -2.246 2.848 4.319 1.00 95.06 88 VAL A C 1
ATOM 761 O O . VAL A 1 88 ? -1.776 3.784 4.978 1.00 95.06 88 VAL A O 1
ATOM 764 N N . TRP A 1 89 ? -1.584 1.717 4.098 1.00 94.25 89 TRP A N 1
ATOM 765 C CA . TRP A 1 89 ? -0.191 1.525 4.469 1.00 94.25 89 TRP A CA 1
ATOM 766 C C . TRP A 1 89 ? 0.676 1.346 3.224 1.00 94.25 89 TRP A C 1
ATOM 768 O O . TRP A 1 89 ? 0.396 0.491 2.388 1.00 94.25 89 TRP A O 1
ATOM 778 N N . SER A 1 90 ? 1.734 2.141 3.145 1.00 90.19 90 SER A N 1
ATOM 779 C CA . SER A 1 90 ? 2.860 2.004 2.221 1.00 90.19 90 SER A CA 1
ATOM 780 C C . SER A 1 90 ? 4.140 2.107 3.054 1.00 90.19 90 SER A C 1
ATOM 782 O O . SER A 1 90 ? 4.098 2.656 4.171 1.00 90.19 90 SER A O 1
ATOM 784 N N . ASN A 1 91 ? 5.227 1.496 2.583 1.00 76.81 91 ASN A N 1
ATOM 785 C CA . ASN A 1 91 ? 6.495 1.492 3.313 1.00 76.81 91 ASN A CA 1
ATOM 786 C C . ASN A 1 91 ? 7.310 2.737 2.997 1.00 76.81 91 ASN A C 1
ATOM 788 O O . ASN A 1 91 ? 7.426 3.052 1.801 1.00 76.81 91 ASN A O 1
#

Radius of gyration: 13.08 Å; chains: 1; bounding box: 28×28×34 Å

Secondary structure (DSSP, 8-state):
---HHHHHT-TT--TTSPEEE----SS-HHHHHHHHHHTTT--HHHHHH-----HHHHGGG-S---HHHHHHHHHHHHHHHHHTT-EEE--

pLDDT: mean 90.75, std 5.05, range [60.38, 95.06]

Foldseek 3Di:
DPDPVLCVLQVLADPVAAADEFDDDPDDPVVVLVCQCVVNVHDPCSVPPNDDDDCVLCVVCPPDDDPVVSVVVRVVSQVVCSVVNHRYDYD

Sequence (91 aa):
MKSKKFRERNPYINPRRACYYVGQTSHDPETRFNQHKAGYKSNNFVKRYGQKLIWRKFKKFNPIETRRKAEYIEQQLTDKLRRKGHGVWSN